Protein AF-A0A2D6KD98-F1 (afdb_monomer)

pLDDT: mean 87.4, std 8.63, range [44.97, 95.88]

Foldseek 3Di:
DPVVVVVLVVDPDDPVSVVVVVVVVVQQPDDPVLLVQLLVQLVPPPDPQDDPQLSVVCNRVVDQAPVSSCVSNVPDDDDPVRRVSSNCSSVVD

Solvent-accessible surface area (backbone atoms only — not comparable to full-atom values): 5663 Å² total; per-residue (Å²): 89,60,65,63,65,58,55,57,69,74,49,73,93,46,74,68,48,54,54,51,51,59,54,51,57,76,59,57,79,61,53,47,67,60,40,36,52,39,52,55,55,57,68,65,50,92,45,97,81,70,47,73,71,49,54,52,51,43,56,56,66,58,53,90,50,68,70,50,44,49,72,67,42,75,92,52,88,74,54,73,69,60,45,49,53,53,48,32,45,74,73,70,101

Structure (mmCIF, N/CA/C/O backbone):
data_AF-A0A2D6KD98-F1
#
_entry.id   AF-A0A2D6KD98-F1
#
loop_
_atom_site.group_PDB
_atom_site.id
_atom_site.type_symbol
_atom_site.label_atom_id
_atom_site.label_alt_id
_atom_site.label_comp_id
_atom_site.label_asym_id
_atom_site.label_entity_id
_atom_site.label_seq_id
_atom_site.pdbx_PDB_ins_code
_atom_site.Cartn_x
_atom_site.Cartn_y
_atom_site.Cartn_z
_atom_site.occupancy
_atom_site.B_iso_or_equiv
_atom_site.auth_seq_id
_atom_site.auth_comp_id
_atom_site.auth_asym_id
_atom_site.auth_atom_id
_atom_site.pdbx_PDB_model_num
ATOM 1 N N . MET A 1 1 ? 5.428 -7.775 -2.948 1.00 44.97 1 MET A N 1
ATOM 2 C CA . MET A 1 1 ? 6.554 -7.917 -3.912 1.00 44.97 1 MET A CA 1
ATOM 3 C C . MET A 1 1 ? 6.081 -7.176 -5.145 1.00 44.97 1 MET A C 1
ATOM 5 O O . MET A 1 1 ? 5.054 -7.579 -5.677 1.00 44.97 1 MET A O 1
ATOM 9 N N . ASN A 1 2 ? 6.683 -6.051 -5.531 1.00 58.34 2 ASN A N 1
ATOM 10 C CA . ASN A 1 2 ? 6.179 -5.338 -6.706 1.00 58.34 2 ASN A CA 1
ATOM 11 C C . ASN A 1 2 ? 6.481 -6.196 -7.934 1.00 58.34 2 ASN A C 1
ATOM 13 O O . ASN A 1 2 ? 7.638 -6.384 -8.287 1.00 58.34 2 ASN A O 1
ATOM 17 N N . LYS A 1 3 ? 5.432 -6.761 -8.547 1.00 65.31 3 LYS A N 1
ATOM 18 C CA . LYS A 1 3 ? 5.511 -7.643 -9.729 1.00 65.31 3 LYS A CA 1
ATOM 19 C C . LYS A 1 3 ? 6.351 -7.041 -10.859 1.00 65.31 3 LYS A C 1
ATOM 21 O O . LYS A 1 3 ? 6.930 -7.770 -11.651 1.00 65.31 3 LYS A O 1
ATOM 26 N N . VAL A 1 4 ? 6.438 -5.713 -10.884 1.00 73.19 4 VAL A N 1
ATOM 27 C CA . VAL A 1 4 ? 7.302 -4.922 -11.759 1.00 73.19 4 VAL A CA 1
ATOM 28 C C . VAL A 1 4 ? 8.752 -5.409 -11.753 1.00 73.19 4 VAL A C 1
ATOM 30 O O . VAL A 1 4 ? 9.284 -5.656 -12.827 1.00 73.19 4 VAL A O 1
ATOM 33 N N . ASP A 1 5 ? 9.374 -5.613 -10.588 1.00 73.19 5 ASP A N 1
ATOM 34 C CA . ASP A 1 5 ? 10.794 -5.996 -10.524 1.00 73.19 5 ASP A CA 1
ATOM 35 C C . ASP A 1 5 ? 11.032 -7.393 -11.117 1.00 73.19 5 ASP A C 1
ATOM 37 O O . ASP A 1 5 ? 12.052 -7.635 -11.755 1.00 73.19 5 ASP A O 1
ATOM 41 N N . GLN A 1 6 ? 10.068 -8.305 -10.954 1.00 72.38 6 GLN A N 1
ATOM 42 C CA . GLN A 1 6 ? 10.128 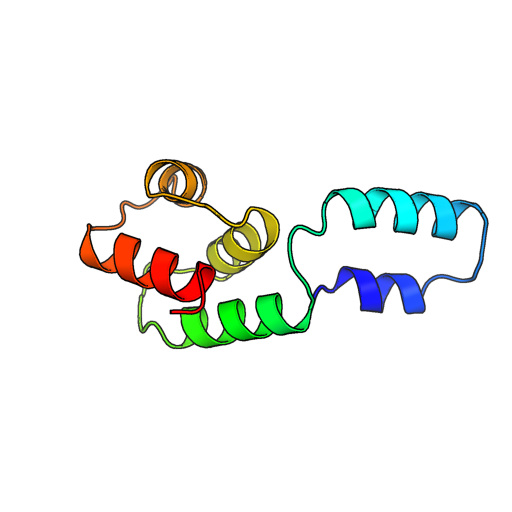-9.653 -11.528 1.00 72.38 6 GLN A CA 1
ATOM 43 C C . GLN A 1 6 ? 9.953 -9.619 -13.050 1.00 72.38 6 GLN A C 1
ATOM 45 O O . GLN A 1 6 ? 10.736 -10.227 -13.771 1.00 72.38 6 GLN A O 1
ATOM 50 N N . ILE A 1 7 ? 8.984 -8.843 -13.546 1.00 78.94 7 ILE A N 1
ATOM 51 C CA . ILE A 1 7 ? 8.749 -8.673 -14.987 1.00 78.94 7 ILE A CA 1
ATOM 52 C C . ILE A 1 7 ? 9.965 -8.019 -15.657 1.00 78.94 7 ILE A C 1
ATOM 54 O O . ILE A 1 7 ? 10.366 -8.432 -16.740 1.00 78.94 7 ILE A O 1
ATOM 58 N N . LEU A 1 8 ? 10.597 -7.035 -15.009 1.00 79.06 8 LEU A N 1
ATOM 59 C CA . LEU A 1 8 ? 11.811 -6.396 -15.525 1.00 79.06 8 LEU A CA 1
ATOM 60 C C . LEU A 1 8 ? 12.984 -7.380 -15.666 1.00 79.06 8 LEU A C 1
ATOM 62 O O . LEU A 1 8 ? 13.799 -7.207 -16.570 1.00 79.06 8 LEU A O 1
ATOM 66 N N . GLN A 1 9 ? 13.074 -8.415 -14.824 1.00 83.00 9 GLN A N 1
ATOM 67 C CA . GLN A 1 9 ? 14.109 -9.451 -14.945 1.00 83.00 9 GLN A CA 1
ATOM 68 C C . GLN A 1 9 ? 13.904 -10.383 -16.148 1.00 83.00 9 GLN A C 1
ATOM 70 O O . GLN A 1 9 ? 14.885 -10.900 -16.676 1.00 83.00 9 GLN A O 1
ATOM 75 N N . GLU A 1 10 ? 12.666 -10.569 -16.609 1.00 84.12 10 GLU A N 1
ATOM 76 C CA . GLU A 1 10 ? 12.343 -11.404 -17.777 1.00 84.12 10 GLU A CA 1
ATOM 77 C C . GLU A 1 10 ? 12.572 -10.678 -19.116 1.00 84.12 10 GLU A C 1
ATOM 79 O O . GLU A 1 10 ? 12.621 -11.307 -20.174 1.00 84.12 10 GLU A O 1
ATOM 84 N N . ILE A 1 11 ? 12.739 -9.352 -19.085 1.00 83.00 11 ILE A N 1
ATOM 85 C CA . ILE A 1 11 ? 12.972 -8.531 -20.276 1.00 83.00 11 ILE A CA 1
ATOM 86 C C . ILE A 1 11 ? 14.482 -8.491 -20.589 1.00 83.00 11 ILE A C 1
ATOM 88 O O . ILE A 1 11 ? 15.279 -8.099 -19.721 1.00 83.00 11 ILE A O 1
ATOM 92 N N . PRO A 1 12 ? 14.900 -8.837 -21.827 1.00 86.88 12 PRO A N 1
ATOM 93 C CA . PRO A 1 12 ? 16.289 -8.714 -22.262 1.00 86.88 12 PRO A CA 1
ATOM 94 C C . PRO A 1 12 ? 16.828 -7.295 -22.078 1.00 86.88 12 PRO A C 1
ATOM 96 O O . PRO A 1 12 ? 16.115 -6.309 -22.294 1.00 86.88 12 PRO A O 1
ATOM 99 N N . ASP A 1 13 ? 18.103 -7.193 -21.707 1.00 85.38 13 ASP A N 1
ATOM 100 C CA . ASP A 1 13 ? 18.752 -5.895 -21.547 1.00 85.38 13 ASP A CA 1
ATOM 101 C C . ASP A 1 13 ? 18.759 -5.117 -22.866 1.00 85.38 13 ASP A C 1
ATOM 103 O O . ASP A 1 13 ? 19.174 -5.615 -23.912 1.00 85.38 13 ASP A O 1
ATOM 107 N N . SER A 1 14 ? 18.219 -3.903 -22.811 1.00 90.31 14 SER A N 1
ATOM 108 C CA . SER A 1 14 ? 18.070 -2.996 -23.945 1.00 90.31 14 SER A CA 1
ATOM 109 C C . SER A 1 14 ? 17.854 -1.572 -23.441 1.00 90.31 14 SER A C 1
ATOM 111 O O . SER A 1 14 ? 17.364 -1.377 -22.325 1.00 90.31 14 SER A O 1
ATOM 113 N N . ASP A 1 15 ? 18.128 -0.577 -24.282 1.00 89.81 15 ASP A N 1
ATOM 114 C CA . ASP A 1 15 ? 17.888 0.837 -23.953 1.00 89.81 15 ASP A CA 1
ATOM 115 C C . ASP A 1 15 ? 16.423 1.077 -23.539 1.00 89.81 15 ASP A C 1
ATOM 117 O O . ASP A 1 15 ? 16.134 1.753 -22.553 1.00 89.81 15 ASP A O 1
ATOM 121 N N . LYS A 1 16 ? 15.481 0.400 -24.212 1.00 87.50 16 LYS A N 1
ATOM 122 C CA . LYS A 1 16 ? 14.050 0.442 -23.872 1.00 87.50 16 LYS A CA 1
ATOM 123 C C . LYS A 1 16 ? 13.753 -0.090 -22.471 1.00 87.50 16 LYS A C 1
ATOM 125 O O . LYS A 1 16 ? 12.910 0.468 -21.774 1.00 87.50 16 LYS A O 1
ATOM 130 N N . LYS A 1 17 ? 14.418 -1.165 -22.041 1.00 87.50 17 LYS A N 1
ATOM 131 C CA . LYS A 1 17 ? 14.253 -1.702 -20.682 1.00 87.50 17 LYS A CA 1
ATOM 132 C C . LYS A 1 17 ? 14.716 -0.686 -19.639 1.00 87.50 17 LYS A C 1
ATOM 134 O O . LYS A 1 17 ? 14.016 -0.487 -18.651 1.00 87.50 17 LYS A O 1
ATOM 139 N N . GLN A 1 18 ? 15.845 -0.018 -19.878 1.00 87.56 18 GLN A N 1
ATOM 140 C CA . GLN A 1 18 ? 16.362 1.009 -18.972 1.00 87.56 18 GLN A CA 1
ATOM 141 C C . GLN A 1 18 ? 15.398 2.197 -18.853 1.00 87.56 18 GLN A C 1
ATOM 143 O O . GLN A 1 18 ? 15.126 2.659 -17.744 1.00 87.56 18 GLN A O 1
ATOM 148 N N . GLU A 1 19 ? 14.818 2.653 -19.967 1.00 89.81 19 GLU A N 1
ATOM 149 C CA . GLU A 1 19 ? 13.793 3.704 -19.963 1.00 89.81 19 GLU A CA 1
ATOM 150 C C . GLU A 1 19 ? 12.554 3.304 -19.147 1.00 89.81 19 GLU A C 1
ATOM 152 O O . GLU A 1 19 ? 12.078 4.084 -18.314 1.00 89.81 19 GLU A O 1
ATOM 157 N N . ILE A 1 20 ? 12.059 2.076 -19.339 1.00 87.56 20 ILE A N 1
ATOM 158 C CA . ILE A 1 20 ? 10.912 1.533 -18.598 1.00 87.56 20 ILE A CA 1
ATOM 159 C C . ILE A 1 20 ? 11.232 1.436 -17.102 1.00 87.56 20 ILE A C 1
ATOM 161 O O . ILE A 1 20 ? 10.424 1.851 -16.273 1.00 87.56 20 ILE A O 1
ATOM 165 N N . GLU A 1 21 ? 12.410 0.934 -16.735 1.00 85.56 21 GLU A N 1
ATOM 166 C CA . GLU A 1 21 ? 12.829 0.814 -15.339 1.00 85.56 21 GLU A CA 1
ATOM 167 C C . GLU A 1 21 ? 12.926 2.188 -14.656 1.00 85.56 21 GLU A C 1
ATOM 169 O O . GLU A 1 21 ? 12.410 2.372 -13.551 1.00 85.56 21 GLU A O 1
ATOM 174 N N . ILE A 1 22 ? 13.529 3.179 -15.323 1.00 88.31 22 ILE A N 1
ATOM 175 C CA . ILE A 1 22 ? 13.605 4.560 -14.822 1.00 88.31 22 ILE A CA 1
ATOM 176 C C . ILE A 1 22 ? 12.205 5.147 -14.643 1.00 88.31 22 ILE A C 1
ATOM 178 O O . ILE A 1 22 ? 11.944 5.825 -13.647 1.00 88.31 22 ILE A O 1
ATOM 182 N N . PHE A 1 23 ? 11.302 4.907 -15.593 1.00 88.50 23 PHE A N 1
ATOM 183 C CA . PHE A 1 23 ? 9.925 5.375 -15.502 1.00 88.50 23 PHE A CA 1
ATOM 184 C C . PHE A 1 23 ? 9.205 4.748 -14.306 1.00 88.50 23 PHE A C 1
ATOM 186 O O . PHE A 1 23 ? 8.666 5.477 -13.476 1.00 88.50 23 PHE A O 1
ATOM 193 N N . LEU A 1 24 ? 9.248 3.422 -14.165 1.00 84.44 24 LEU A N 1
ATOM 194 C CA . LEU A 1 24 ? 8.548 2.704 -13.098 1.00 84.44 24 LEU A CA 1
ATOM 195 C C . LEU A 1 24 ? 9.083 3.065 -11.711 1.00 84.44 24 LEU A C 1
ATOM 197 O O . LEU A 1 24 ? 8.289 3.270 -10.793 1.00 84.44 24 LEU A O 1
ATOM 201 N N . LYS A 1 25 ? 10.398 3.266 -11.564 1.00 82.56 25 LYS A N 1
ATOM 202 C CA . LYS A 1 25 ? 11.004 3.734 -10.307 1.00 82.56 25 LYS A CA 1
ATOM 203 C C . LYS A 1 25 ? 10.421 5.056 -9.797 1.00 82.56 25 LYS A C 1
ATOM 205 O O . LYS A 1 25 ? 10.407 5.262 -8.589 1.00 82.56 25 LYS A O 1
ATOM 210 N N . LYS A 1 26 ? 9.888 5.924 -10.669 1.00 84.69 26 LYS A N 1
ATOM 211 C CA . LYS A 1 26 ? 9.220 7.178 -10.257 1.00 84.69 26 LYS A CA 1
ATOM 212 C C . LYS A 1 26 ? 7.879 6.945 -9.556 1.00 84.69 26 LYS A C 1
ATOM 214 O O . LYS A 1 26 ? 7.436 7.810 -8.807 1.00 84.69 26 LYS A O 1
ATOM 219 N N . PHE A 1 27 ? 7.239 5.802 -9.795 1.00 82.25 27 PHE A N 1
ATOM 220 C CA . PHE A 1 27 ? 5.938 5.446 -9.220 1.00 82.25 27 PHE A CA 1
ATOM 221 C C . PHE A 1 27 ? 6.055 4.497 -8.024 1.00 82.25 27 PHE A C 1
ATOM 223 O O . PHE A 1 27 ? 5.096 4.338 -7.273 1.00 82.25 27 PHE A O 1
ATOM 230 N N . LEU A 1 28 ? 7.230 3.902 -7.800 1.00 82.06 28 LEU A N 1
ATOM 231 C CA . LEU A 1 28 ? 7.508 3.078 -6.628 1.00 82.06 28 LEU A CA 1
ATOM 232 C C . LEU A 1 28 ? 7.573 3.947 -5.364 1.00 82.06 28 LEU A C 1
ATOM 234 O O . LEU A 1 28 ? 8.628 4.450 -4.983 1.00 82.06 28 LEU A O 1
ATOM 238 N N . LYS A 1 29 ? 6.436 4.104 -4.680 1.00 82.62 29 LYS A N 1
ATOM 239 C CA . LYS A 1 29 ? 6.354 4.880 -3.433 1.00 82.62 29 LYS A CA 1
ATOM 240 C C . LYS A 1 29 ? 6.876 4.141 -2.195 1.00 82.62 29 LYS A C 1
ATOM 242 O O . LYS A 1 29 ? 7.095 4.760 -1.156 1.00 82.62 29 LYS A O 1
ATOM 247 N N . THR A 1 30 ? 7.050 2.820 -2.265 1.00 83.81 30 THR A N 1
ATOM 248 C CA . THR A 1 30 ? 7.489 1.980 -1.138 1.00 83.81 30 THR A CA 1
ATOM 249 C C . THR A 1 30 ? 8.457 0.886 -1.584 1.00 83.81 30 THR A C 1
ATOM 251 O O . THR A 1 30 ? 8.492 0.504 -2.753 1.00 83.81 30 THR A O 1
ATOM 254 N N . LYS A 1 31 ? 9.233 0.354 -0.633 1.00 85.38 31 LYS A N 1
ATOM 255 C CA . LYS A 1 31 ? 10.143 -0.776 -0.864 1.00 85.38 31 LYS A CA 1
ATOM 256 C C . LYS A 1 31 ? 9.371 -2.105 -0.941 1.00 85.38 31 LYS A C 1
ATOM 258 O O . LYS A 1 31 ? 8.349 -2.239 -0.258 1.00 85.38 31 LYS A O 1
ATOM 263 N N . PRO A 1 32 ? 9.885 -3.120 -1.665 1.00 84.00 32 PRO A N 1
ATOM 264 C CA . PRO A 1 32 ? 9.221 -4.418 -1.812 1.00 84.00 32 PRO A CA 1
ATOM 265 C C . PRO A 1 32 ? 8.843 -5.103 -0.492 1.00 84.00 32 PRO A C 1
ATOM 267 O O . PRO A 1 32 ? 7.765 -5.694 -0.415 1.00 84.00 32 PRO A O 1
ATOM 270 N N . ASP A 1 33 ? 9.681 -5.000 0.542 1.00 86.75 33 ASP A N 1
ATOM 271 C CA . ASP A 1 33 ? 9.428 -5.631 1.846 1.00 86.75 33 ASP A CA 1
ATOM 272 C C . ASP A 1 33 ? 8.296 -4.945 2.612 1.00 86.75 33 ASP A C 1
ATOM 274 O O . ASP A 1 33 ? 7.419 -5.610 3.158 1.00 86.75 33 ASP A O 1
ATOM 278 N N . LYS A 1 34 ? 8.254 -3.606 2.587 1.00 88.69 34 LYS A N 1
ATOM 279 C CA . LYS A 1 34 ? 7.151 -2.848 3.190 1.00 88.69 34 LYS A CA 1
ATOM 280 C C . LYS A 1 34 ? 5.842 -3.108 2.439 1.00 88.69 34 LYS A C 1
ATOM 282 O O . LYS A 1 34 ? 4.814 -3.287 3.080 1.00 88.69 34 LYS A O 1
ATOM 287 N N . ALA A 1 35 ? 5.880 -3.185 1.107 1.00 89.38 35 ALA A N 1
ATOM 288 C CA . ALA A 1 35 ? 4.716 -3.568 0.306 1.00 89.38 35 ALA A CA 1
ATOM 289 C C . ALA A 1 35 ? 4.188 -4.963 0.679 1.00 89.38 35 ALA A C 1
ATOM 291 O O . ALA A 1 35 ? 2.987 -5.115 0.869 1.00 89.38 35 ALA A O 1
ATOM 292 N N . LYS A 1 36 ? 5.073 -5.964 0.829 1.00 90.31 36 LYS A N 1
ATOM 293 C CA . LYS A 1 36 ? 4.682 -7.312 1.286 1.00 90.31 36 LYS A CA 1
ATOM 294 C C . LYS A 1 36 ? 4.040 -7.280 2.668 1.00 90.31 36 LYS A C 1
ATOM 296 O O . LYS A 1 36 ? 2.994 -7.882 2.856 1.00 90.31 36 LYS A O 1
ATOM 301 N N . LYS A 1 37 ? 4.634 -6.547 3.612 1.00 92.62 37 LYS A N 1
ATOM 302 C CA . LYS A 1 37 ? 4.095 -6.438 4.970 1.00 92.62 37 LYS A CA 1
ATOM 303 C C . LYS A 1 37 ? 2.684 -5.836 4.976 1.00 92.62 37 LYS A C 1
ATOM 305 O O . LYS A 1 37 ? 1.800 -6.386 5.619 1.00 92.62 37 LYS A O 1
ATOM 310 N N . ILE A 1 38 ? 2.464 -4.761 4.213 1.00 93.31 38 ILE A N 1
ATOM 311 C CA . ILE A 1 38 ? 1.134 -4.150 4.052 1.00 93.31 38 ILE A CA 1
ATOM 312 C C . ILE A 1 38 ? 0.150 -5.155 3.434 1.00 93.31 38 ILE A C 1
ATOM 314 O O . ILE A 1 38 ? -0.964 -5.291 3.926 1.00 93.31 38 ILE A O 1
ATOM 318 N N . GLU A 1 39 ? 0.553 -5.878 2.385 1.00 91.75 39 GLU A N 1
ATOM 319 C CA . GLU A 1 39 ? -0.278 -6.905 1.737 1.00 91.75 39 GLU A CA 1
ATOM 320 C C . GLU A 1 39 ? -0.704 -8.005 2.723 1.00 91.75 39 GLU A C 1
ATOM 322 O O . GLU A 1 39 ? -1.882 -8.351 2.798 1.00 91.75 39 GLU A O 1
ATOM 327 N N . GLU A 1 40 ? 0.238 -8.516 3.516 1.00 92.25 40 GLU A N 1
ATOM 328 C CA . GLU A 1 40 ? -0.008 -9.556 4.517 1.00 92.25 40 GLU A CA 1
ATOM 329 C C . GLU A 1 40 ? -0.897 -9.071 5.667 1.00 92.25 40 GLU A C 1
ATOM 331 O O . GLU A 1 40 ? -1.798 -9.793 6.089 1.00 92.25 40 GLU A O 1
ATOM 336 N N . GLU A 1 41 ? -0.662 -7.869 6.194 1.00 93.19 41 GLU A N 1
ATOM 337 C CA . GLU A 1 41 ? -1.454 -7.315 7.299 1.00 93.19 41 GLU A CA 1
ATOM 338 C C . GLU A 1 41 ? -2.872 -6.947 6.861 1.00 93.19 41 GLU A C 1
ATOM 340 O O . GLU A 1 41 ? -3.827 -7.268 7.569 1.00 93.19 41 GLU A O 1
ATOM 345 N N . LEU A 1 42 ? -3.040 -6.374 5.665 1.00 92.19 42 LEU A N 1
ATOM 346 C CA . LEU A 1 42 ? -4.368 -6.131 5.097 1.00 92.19 42 LEU A CA 1
ATOM 347 C C . LEU A 1 42 ? -5.103 -7.438 4.788 1.00 92.19 42 LEU A C 1
ATOM 349 O O . LEU A 1 42 ? -6.312 -7.501 4.970 1.00 92.19 42 LEU A O 1
ATOM 353 N N . GLY A 1 43 ? -4.394 -8.489 4.366 1.00 86.94 43 GLY A N 1
ATOM 354 C CA . GLY A 1 43 ? -4.979 -9.816 4.155 1.00 86.94 43 GLY A CA 1
ATOM 355 C C . GLY A 1 43 ? -5.430 -10.514 5.444 1.00 86.94 43 GLY A C 1
ATOM 356 O O . GLY A 1 43 ? -6.285 -11.393 5.388 1.00 86.94 43 GLY A O 1
ATOM 357 N N . LYS A 1 44 ? -4.878 -10.126 6.602 1.00 89.44 44 LYS A N 1
ATOM 358 C CA . LYS A 1 44 ? -5.296 -10.614 7.930 1.00 89.44 44 LYS A CA 1
ATOM 359 C C . LYS A 1 44 ? -6.495 -9.858 8.494 1.00 89.44 44 LYS A C 1
ATOM 361 O O . LYS A 1 44 ? -7.102 -10.339 9.450 1.00 89.44 44 LYS A O 1
ATOM 366 N N . LEU A 1 45 ? -6.826 -8.685 7.949 1.00 85.25 45 LEU A N 1
ATOM 367 C CA . LEU A 1 45 ? -8.090 -8.039 8.271 1.00 85.25 45 LEU A CA 1
ATOM 368 C C . LEU A 1 45 ? -9.191 -8.934 7.708 1.00 85.25 45 LEU A C 1
ATOM 370 O O . LEU A 1 45 ? -9.370 -9.00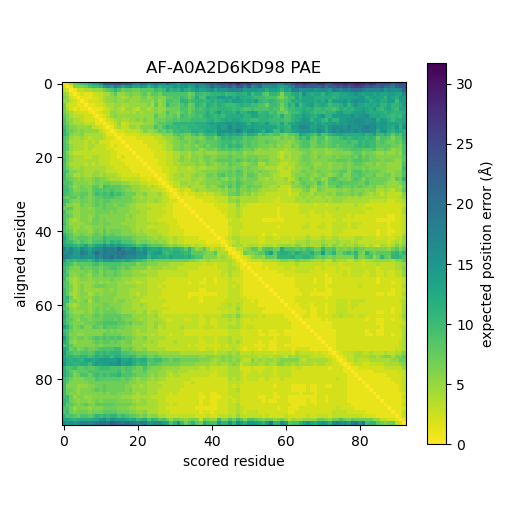5 6.495 1.00 85.25 45 LEU A O 1
ATOM 374 N N . ASP A 1 46 ? -9.918 -9.616 8.588 1.00 73.75 46 ASP A N 1
ATOM 375 C CA . ASP A 1 46 ? -11.117 -10.377 8.235 1.00 73.75 46 ASP A CA 1
ATOM 376 C C . ASP A 1 46 ? -12.245 -9.405 7.839 1.00 73.75 46 ASP A C 1
ATOM 378 O O . ASP A 1 46 ? -13.190 -9.139 8.579 1.00 73.75 46 ASP A O 1
ATOM 382 N N . SER A 1 47 ? -12.063 -8.748 6.692 1.00 76.56 47 SER A N 1
ATOM 383 C CA . SER A 1 47 ? -12.928 -7.703 6.167 1.00 76.56 47 SER A CA 1
ATOM 384 C C . SER A 1 47 ? -13.457 -8.120 4.806 1.00 76.56 47 SER A C 1
ATOM 386 O O . SER A 1 47 ? -12.754 -8.075 3.796 1.00 76.56 47 SER A O 1
ATOM 388 N N . LEU A 1 48 ? -14.753 -8.427 4.758 1.00 73.88 48 LEU A N 1
ATOM 389 C CA . LEU A 1 48 ? -15.482 -8.738 3.522 1.00 73.88 48 LEU A CA 1
ATOM 390 C C . LEU A 1 48 ? -15.486 -7.573 2.509 1.00 73.88 48 LEU A C 1
ATOM 392 O O . LEU A 1 48 ? -15.823 -7.764 1.341 1.00 73.88 48 LEU A O 1
ATOM 396 N N . LYS A 1 49 ? -15.121 -6.362 2.949 1.00 84.19 49 LYS A N 1
ATOM 397 C CA . LYS A 1 49 ? -15.066 -5.142 2.135 1.00 84.19 49 LYS A CA 1
ATOM 398 C C . LYS A 1 49 ? -13.754 -4.995 1.355 1.00 84.19 49 LYS A C 1
ATOM 400 O O . LYS A 1 49 ? -13.732 -4.392 0.277 1.00 84.19 49 LYS A O 1
ATOM 405 N N . ILE A 1 50 ? -12.643 -5.514 1.880 1.00 89.50 50 ILE A N 1
ATOM 406 C CA . ILE A 1 50 ? -11.318 -5.313 1.286 1.00 89.50 50 ILE A CA 1
ATOM 407 C C . ILE A 1 50 ? -11.075 -6.377 0.217 1.00 89.50 50 ILE A C 1
ATOM 409 O O . ILE A 1 50 ? -10.717 -7.518 0.488 1.00 89.50 50 ILE A O 1
ATOM 413 N N . LYS A 1 51 ? -11.251 -5.980 -1.041 1.00 90.50 51 LYS A N 1
ATOM 414 C CA . LYS A 1 51 ? -10.899 -6.791 -2.204 1.00 90.50 51 LYS A CA 1
ATOM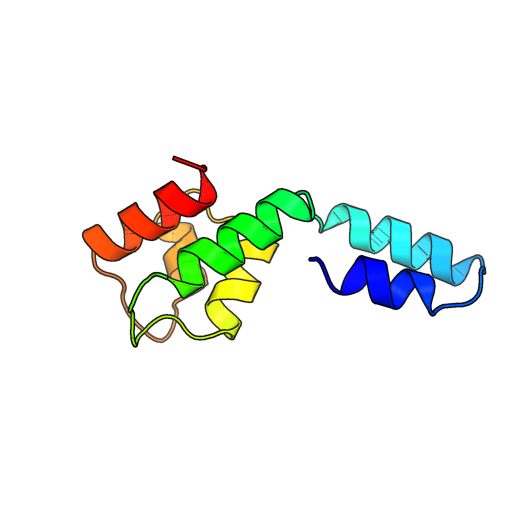 415 C C . LYS A 1 51 ? -9.426 -6.619 -2.559 1.00 90.50 51 LYS A C 1
ATOM 417 O O . LYS A 1 51 ? -8.801 -5.603 -2.254 1.00 90.50 51 LYS A O 1
ATOM 422 N N . ARG A 1 52 ? -8.894 -7.581 -3.315 1.00 89.81 52 ARG A N 1
ATOM 423 C CA . ARG A 1 52 ? -7.515 -7.562 -3.824 1.00 89.81 52 ARG A CA 1
ATOM 424 C C . ARG A 1 52 ? -7.156 -6.262 -4.556 1.00 89.81 52 ARG A C 1
ATOM 426 O O . ARG A 1 52 ? -6.051 -5.760 -4.396 1.00 89.81 52 ARG A O 1
ATOM 433 N N . GLU A 1 53 ? -8.079 -5.712 -5.340 1.00 90.44 53 GLU A N 1
ATOM 434 C CA . GLU A 1 53 ? -7.883 -4.444 -6.055 1.00 90.44 53 GLU A CA 1
ATOM 435 C C . GLU A 1 53 ? -7.646 -3.251 -5.115 1.00 90.44 53 GLU A C 1
ATOM 437 O O . GLU A 1 53 ? -6.828 -2.388 -5.426 1.00 90.44 53 GLU A O 1
ATOM 442 N N . HIS A 1 54 ? -8.296 -3.222 -3.945 1.00 94.00 54 HIS A N 1
ATOM 443 C CA . HIS A 1 54 ? -8.083 -2.182 -2.939 1.00 94.00 54 HIS A CA 1
ATOM 444 C C . HIS A 1 54 ? -6.688 -2.306 -2.328 1.00 94.00 54 HIS A C 1
ATOM 446 O O . HIS A 1 54 ? -5.986 -1.307 -2.211 1.00 94.00 54 HIS A O 1
ATOM 452 N N . VAL A 1 55 ? -6.257 -3.530 -2.008 1.00 93.12 55 VAL A N 1
ATOM 453 C CA . VAL A 1 55 ? -4.916 -3.798 -1.460 1.00 93.12 55 VAL A CA 1
ATOM 454 C C . VAL A 1 55 ? -3.829 -3.308 -2.416 1.00 93.12 55 VAL A C 1
ATOM 456 O O . VAL A 1 55 ? -2.921 -2.594 -1.996 1.00 93.12 55 VAL A O 1
ATOM 459 N N . VAL A 1 56 ? -3.953 -3.620 -3.710 1.00 91.44 56 VAL A N 1
ATOM 460 C CA . VAL A 1 56 ? -3.010 -3.147 -4.738 1.00 91.44 56 VAL A CA 1
ATOM 461 C C . VAL A 1 56 ? -2.983 -1.616 -4.787 1.00 91.44 56 VAL A C 1
ATOM 463 O O . VAL A 1 56 ? -1.915 -1.023 -4.666 1.00 91.44 56 VAL A O 1
ATOM 466 N N . LYS A 1 57 ? -4.152 -0.963 -4.855 1.00 92.62 57 LYS A N 1
ATOM 467 C CA . LYS A 1 57 ? -4.247 0.507 -4.858 1.00 92.62 57 LYS A CA 1
ATOM 468 C C . LYS A 1 57 ? -3.639 1.140 -3.600 1.00 92.62 57 LYS A C 1
ATOM 470 O O . LYS A 1 57 ? -2.986 2.174 -3.703 1.00 92.62 57 LYS A O 1
ATOM 475 N N . ILE A 1 58 ? -3.828 0.539 -2.424 1.00 93.94 58 ILE A N 1
ATOM 476 C CA . ILE A 1 58 ? -3.244 1.022 -1.164 1.00 93.94 58 ILE A CA 1
ATOM 477 C C . ILE A 1 58 ? -1.714 0.972 -1.222 1.00 93.94 58 ILE A C 1
ATOM 479 O O . ILE A 1 58 ? -1.060 1.936 -0.827 1.00 93.94 58 ILE A O 1
ATOM 483 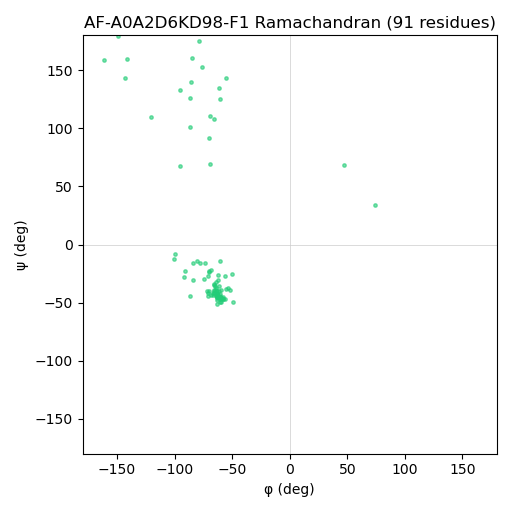N N . ILE A 1 59 ? -1.141 -0.121 -1.730 1.00 92.19 59 ILE A N 1
ATOM 484 C CA . ILE A 1 59 ? 0.314 -0.288 -1.849 1.00 92.19 59 ILE A CA 1
ATOM 485 C C . ILE A 1 59 ? 0.904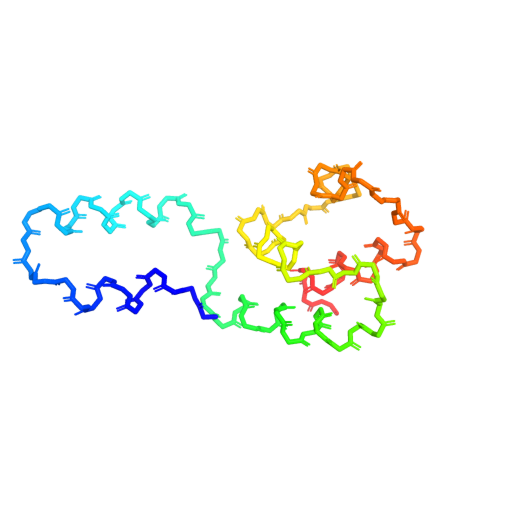 0.713 -2.851 1.00 92.19 59 ILE A C 1
ATOM 487 O O . ILE A 1 59 ? 1.942 1.314 -2.565 1.00 92.19 59 ILE A O 1
ATOM 491 N N . ASP A 1 60 ? 0.235 0.924 -3.987 1.00 89.25 60 ASP A N 1
ATOM 492 C CA . ASP A 1 60 ? 0.705 1.820 -5.049 1.00 89.25 60 ASP A CA 1
ATOM 493 C C . ASP A 1 60 ? 0.593 3.301 -4.653 1.00 89.25 60 ASP A C 1
ATOM 495 O O . ASP A 1 60 ? 1.479 4.112 -4.942 1.00 89.25 60 ASP A O 1
ATOM 499 N N . LEU A 1 61 ? -0.498 3.680 -3.979 1.00 91.94 61 LEU A N 1
ATOM 500 C CA . LEU A 1 61 ? -0.788 5.078 -3.662 1.00 91.94 61 LEU A CA 1
ATOM 501 C C . LEU A 1 61 ? -0.251 5.522 -2.301 1.00 91.94 61 LEU A C 1
ATOM 503 O O . LEU A 1 61 ? 0.068 6.709 -2.179 1.00 91.94 61 LEU A O 1
ATOM 507 N N . LEU A 1 62 ? -0.112 4.600 -1.339 1.00 93.38 62 LEU A N 1
ATOM 508 C CA . LEU A 1 62 ? 0.236 4.849 0.068 1.00 93.38 62 LEU A CA 1
ATOM 509 C C . LEU A 1 62 ? -0.584 5.996 0.679 1.00 93.38 62 LEU A C 1
ATOM 511 O O . LEU A 1 62 ? -0.028 7.063 0.951 1.00 93.38 62 LEU A O 1
ATOM 515 N N . PRO A 1 63 ? -1.900 5.805 0.869 1.00 94.62 63 PRO A N 1
ATOM 516 C CA . PRO A 1 63 ? -2.775 6.858 1.369 1.00 94.62 63 PRO A CA 1
ATOM 517 C C . PRO A 1 63 ? -2.336 7.313 2.770 1.00 94.62 63 PRO A C 1
ATOM 519 O O . PRO A 1 63 ? -2.002 6.490 3.627 1.00 94.62 63 PRO A O 1
ATOM 522 N N . GLY A 1 64 ? -2.296 8.631 2.989 1.00 94.69 64 GLY A N 1
ATOM 523 C CA . GLY A 1 64 ? -1.817 9.221 4.247 1.00 94.69 64 GLY A CA 1
ATOM 524 C C . GLY A 1 64 ? -2.918 9.452 5.283 1.00 94.69 64 GLY A C 1
ATOM 525 O O . GLY A 1 64 ? -2.639 9.522 6.488 1.00 94.69 64 GLY A O 1
ATOM 526 N N . ASP A 1 65 ? -4.160 9.548 4.809 1.00 95.81 65 ASP A N 1
ATOM 527 C CA . ASP A 1 65 ? -5.338 9.908 5.586 1.00 95.81 65 ASP A CA 1
ATOM 528 C C . ASP A 1 65 ? -6.627 9.24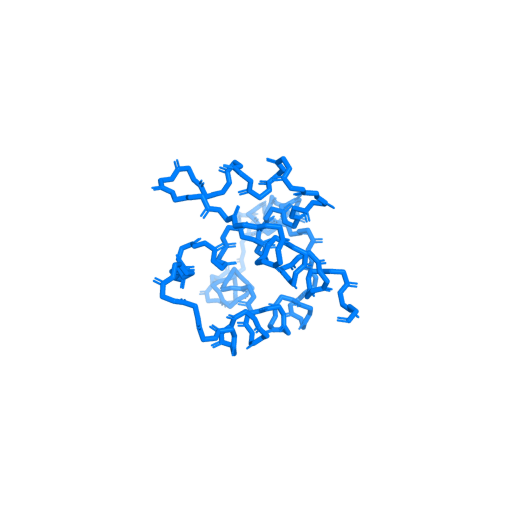8 5.051 1.00 95.81 65 ASP A C 1
ATOM 530 O O . ASP A 1 65 ? -6.631 8.499 4.068 1.00 95.81 65 ASP A O 1
ATOM 534 N N . ALA A 1 66 ? -7.742 9.522 5.732 1.00 94.81 66 ALA A N 1
ATOM 535 C CA . ALA A 1 66 ? -9.060 9.004 5.377 1.00 94.81 66 ALA A CA 1
ATOM 536 C C . ALA A 1 66 ? -9.553 9.501 4.005 1.00 94.81 66 ALA A C 1
ATOM 538 O O . ALA A 1 66 ? -10.249 8.776 3.297 1.00 94.81 66 ALA A O 1
ATOM 539 N N . SER A 1 67 ? -9.185 10.724 3.610 1.00 94.62 67 SER A N 1
ATOM 540 C CA . SER A 1 67 ? -9.573 11.300 2.319 1.00 94.62 67 SER A CA 1
ATOM 541 C C . SER A 1 67 ? -8.923 10.533 1.170 1.00 94.62 67 SER A C 1
ATOM 543 O O . SER A 1 67 ? -9.583 10.205 0.185 1.00 94.62 67 SER A O 1
ATOM 545 N N . ASP A 1 68 ? -7.649 10.172 1.313 1.00 95.44 68 ASP A N 1
ATOM 546 C CA . ASP A 1 68 ? -6.948 9.342 0.341 1.00 95.44 68 ASP A CA 1
ATOM 547 C C . ASP A 1 68 ? -7.522 7.924 0.261 1.00 95.44 68 ASP A C 1
ATOM 549 O O . ASP A 1 68 ? -7.671 7.389 -0.839 1.00 95.44 68 ASP A O 1
ATOM 553 N N . LEU A 1 69 ? -7.901 7.326 1.397 1.00 94.94 69 LEU A N 1
ATOM 554 C CA . LEU A 1 69 ? -8.585 6.030 1.404 1.00 94.94 69 LEU A CA 1
ATOM 555 C C . LEU A 1 69 ? -9.942 6.097 0.694 1.00 94.94 69 LEU A C 1
ATOM 557 O O . LEU A 1 69 ? -10.242 5.228 -0.120 1.00 94.94 69 LEU A O 1
ATOM 561 N N . ASN A 1 70 ? -10.727 7.151 0.899 1.00 93.00 70 ASN A N 1
ATOM 562 C CA . ASN A 1 70 ? -12.018 7.313 0.224 1.00 93.00 70 ASN A CA 1
ATOM 563 C C . ASN A 1 70 ? -11.893 7.417 -1.308 1.00 93.00 70 ASN A C 1
ATOM 565 O O . ASN A 1 70 ? -12.802 7.015 -2.027 1.00 93.00 70 ASN A O 1
ATOM 569 N N . LYS A 1 71 ? -10.753 7.887 -1.834 1.00 93.50 71 LYS A N 1
ATOM 570 C CA . LYS A 1 71 ? -10.473 7.860 -3.286 1.00 93.50 71 LYS A CA 1
ATOM 571 C C . LYS A 1 71 ? -10.225 6.442 -3.815 1.00 93.50 71 LYS A C 1
ATOM 573 O O . LYS A 1 71 ? -10.357 6.205 -5.013 1.00 93.50 71 LYS A O 1
ATOM 578 N N . ILE A 1 72 ? -9.829 5.510 -2.947 1.00 94.69 72 ILE A N 1
ATOM 579 C CA . ILE A 1 72 ? -9.604 4.096 -3.281 1.00 94.69 72 ILE A CA 1
ATOM 580 C C . ILE A 1 72 ? -10.907 3.304 -3.161 1.00 94.69 72 ILE A C 1
ATOM 582 O O . ILE A 1 72 ? -11.210 2.494 -4.038 1.00 94.69 72 ILE A O 1
ATOM 586 N N . PHE A 1 73 ? -11.658 3.549 -2.088 1.00 93.44 73 PHE A N 1
ATOM 587 C CA . PHE A 1 73 ? -12.908 2.881 -1.743 1.00 93.44 73 PHE A CA 1
ATOM 588 C C . PHE A 1 73 ? -14.111 3.696 -2.241 1.00 93.44 73 PHE A C 1
ATOM 590 O O . PHE A 1 73 ? -14.873 4.253 -1.460 1.00 93.44 73 PHE A O 1
ATOM 597 N N . THR A 1 74 ? -14.276 3.796 -3.562 1.00 90.50 74 THR A N 1
ATOM 598 C CA . THR A 1 74 ? -15.348 4.611 -4.166 1.00 90.50 74 THR A CA 1
ATOM 599 C C . THR A 1 74 ? -16.731 3.978 -4.041 1.00 90.50 74 THR A C 1
ATOM 601 O O . THR A 1 74 ? -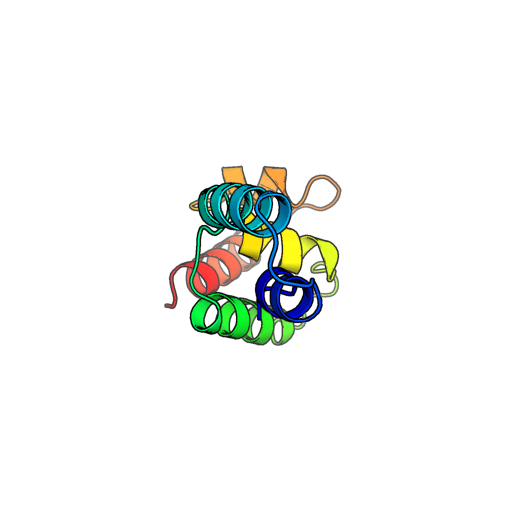17.729 4.689 -3.965 1.00 90.50 74 THR A O 1
ATOM 604 N N . ASP A 1 75 ? -16.787 2.646 -4.004 1.00 88.38 75 ASP A N 1
ATOM 605 C CA . ASP A 1 75 ? -18.042 1.888 -4.082 1.00 88.38 75 ASP A CA 1
ATOM 606 C C . ASP A 1 75 ? -18.536 1.417 -2.708 1.00 88.38 75 ASP A C 1
ATOM 608 O O . ASP A 1 75 ? -19.633 0.874 -2.579 1.00 88.38 75 ASP A O 1
ATOM 612 N N . ILE A 1 76 ? -17.714 1.589 -1.671 1.00 88.00 76 ILE A N 1
ATOM 613 C CA . ILE A 1 76 ? -17.999 1.163 -0.303 1.00 88.00 76 ILE A CA 1
ATOM 614 C C . ILE A 1 76 ? -17.447 2.177 0.691 1.00 88.00 76 ILE A C 1
ATOM 616 O O . ILE A 1 76 ? -16.365 2.715 0.506 1.00 88.00 76 ILE A O 1
ATOM 620 N N . SER A 1 77 ? -18.168 2.401 1.785 1.00 87.69 77 SER A N 1
ATOM 621 C CA . SER A 1 77 ? -17.699 3.282 2.853 1.00 87.69 77 SER A CA 1
ATOM 622 C C . SER A 1 77 ? -17.003 2.479 3.953 1.00 87.69 77 SER A C 1
ATOM 624 O O . SER A 1 77 ? -17.509 1.442 4.414 1.00 87.69 77 SER A O 1
ATOM 626 N N . LEU A 1 78 ? -15.832 2.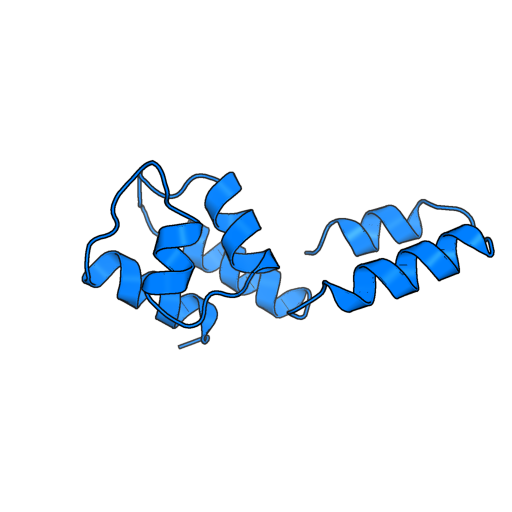963 4.362 1.00 91.50 78 LEU A N 1
ATOM 627 C CA . LEU A 1 78 ? -15.136 2.509 5.558 1.00 91.50 78 LEU A CA 1
ATOM 628 C C . LEU A 1 78 ? -15.658 3.290 6.762 1.00 91.50 78 LEU A C 1
ATOM 630 O O . LEU A 1 78 ? -15.871 4.499 6.682 1.00 91.50 78 LEU A O 1
ATOM 634 N N . ASN A 1 79 ? -15.846 2.608 7.886 1.00 92.44 79 ASN A N 1
ATOM 635 C CA . ASN A 1 79 ? -16.067 3.296 9.153 1.00 92.44 79 ASN A CA 1
ATOM 636 C C . ASN A 1 79 ? -14.734 3.802 9.742 1.00 92.44 79 ASN A C 1
ATOM 638 O O . ASN A 1 79 ? -13.652 3.555 9.199 1.00 92.44 79 ASN A O 1
ATOM 642 N N . GLU A 1 80 ? -14.811 4.540 10.848 1.00 93.25 80 GLU A N 1
ATOM 643 C CA . GLU A 1 80 ? -13.643 5.133 11.505 1.00 93.25 80 GLU A CA 1
ATOM 644 C C . GLU A 1 80 ? -12.626 4.074 11.965 1.00 93.25 80 GLU A C 1
ATOM 646 O O . GLU A 1 80 ? -11.435 4.208 11.685 1.00 93.25 80 GLU A O 1
ATOM 651 N N . ASP A 1 81 ? -13.090 2.979 12.571 1.00 93.00 81 ASP A N 1
ATOM 652 C CA . ASP A 1 81 ? -12.228 1.888 13.041 1.00 93.00 81 ASP A CA 1
ATOM 653 C C . ASP A 1 81 ? -11.502 1.177 11.888 1.00 93.00 81 ASP A C 1
ATOM 655 O O . ASP A 1 81 ? -10.304 0.906 11.970 1.00 93.00 81 ASP A O 1
ATOM 659 N N . GLU A 1 82 ? -12.215 0.877 10.799 1.00 92.50 82 GLU A N 1
ATOM 660 C CA . GLU A 1 82 ? -11.663 0.282 9.577 1.00 92.50 82 GLU A CA 1
ATOM 661 C C . GLU A 1 82 ? -10.607 1.207 8.961 1.00 92.50 82 GLU A C 1
ATOM 663 O O . GLU A 1 82 ? -9.506 0.767 8.627 1.00 92.50 82 GLU A O 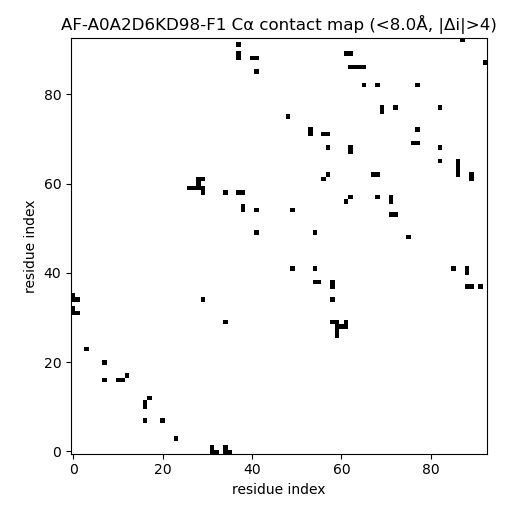1
ATOM 668 N N . THR A 1 83 ? -10.928 2.498 8.857 1.00 94.94 83 THR A N 1
ATOM 669 C CA . THR A 1 83 ? -10.034 3.527 8.314 1.00 94.94 83 THR A CA 1
ATOM 670 C C . THR A 1 83 ? -8.751 3.625 9.136 1.00 94.94 83 THR A C 1
ATOM 672 O O . THR A 1 83 ? -7.653 3.571 8.579 1.00 94.94 83 THR A O 1
ATOM 675 N N . ASN A 1 84 ? -8.874 3.716 10.461 1.00 95.12 84 ASN A N 1
ATOM 676 C CA . ASN A 1 84 ? -7.735 3.846 11.363 1.00 95.12 84 ASN A CA 1
ATOM 677 C C . ASN A 1 84 ? -6.826 2.615 11.307 1.00 95.12 84 ASN A C 1
ATOM 679 O O . ASN A 1 84 ? -5.620 2.774 11.127 1.00 95.12 84 ASN A O 1
ATOM 683 N N . LYS A 1 85 ? -7.393 1.401 11.340 1.00 94.38 85 LYS A N 1
ATOM 684 C CA . LYS A 1 85 ? -6.620 0.152 11.223 1.00 94.38 85 LYS A CA 1
ATOM 685 C C . LYS A 1 85 ? -5.817 0.086 9.925 1.00 94.38 85 LYS A C 1
ATOM 687 O O . LYS A 1 85 ? -4.640 -0.265 9.941 1.00 94.38 85 LYS A O 1
ATOM 692 N N . ILE A 1 86 ? -6.427 0.448 8.794 1.00 95.00 86 ILE A N 1
ATOM 693 C CA . ILE A 1 86 ? -5.730 0.465 7.501 1.00 95.00 86 ILE A CA 1
ATOM 694 C C . ILE A 1 86 ? -4.586 1.492 7.518 1.00 95.00 86 ILE A C 1
ATOM 696 O O . ILE A 1 86 ? -3.477 1.189 7.075 1.00 95.00 86 ILE A O 1
ATOM 700 N N . LEU A 1 87 ? -4.821 2.696 8.050 1.00 95.88 87 LEU A N 1
ATOM 701 C CA . LEU A 1 87 ? -3.791 3.736 8.144 1.00 95.88 87 LEU A CA 1
ATOM 702 C C . LEU A 1 87 ? -2.635 3.347 9.076 1.00 95.88 87 LEU A C 1
ATOM 704 O O . LEU A 1 87 ? -1.490 3.707 8.793 1.00 95.88 87 LEU A O 1
ATOM 708 N N . GLU A 1 88 ? -2.903 2.626 10.165 1.00 95.44 88 GLU A N 1
ATOM 709 C CA . GLU A 1 88 ? -1.873 2.097 11.067 1.00 95.44 88 GLU A CA 1
ATOM 710 C C . GLU A 1 88 ? -0.969 1.087 10.356 1.00 95.44 88 GLU A C 1
ATOM 712 O O . GLU A 1 88 ? 0.251 1.275 10.351 1.00 95.44 88 GLU A O 1
ATOM 717 N N . ILE A 1 89 ? -1.557 0.131 9.627 1.00 94.88 89 ILE A N 1
ATOM 718 C CA . ILE A 1 89 ? -0.827 -0.847 8.801 1.00 94.88 89 ILE A CA 1
ATOM 719 C C . ILE A 1 89 ? 0.088 -0.141 7.786 1.00 94.88 89 ILE A C 1
ATOM 721 O O . ILE A 1 89 ? 1.275 -0.452 7.663 1.00 94.88 89 ILE A O 1
ATOM 725 N N . ILE A 1 90 ? -0.418 0.878 7.079 1.00 93.50 90 ILE A N 1
ATOM 726 C CA . ILE A 1 90 ? 0.371 1.636 6.086 1.00 93.50 90 ILE A CA 1
ATOM 727 C C . ILE A 1 90 ? 1.540 2.387 6.747 1.00 93.50 90 ILE A C 1
ATOM 729 O O . ILE A 1 90 ? 2.652 2.471 6.194 1.00 93.50 90 ILE A O 1
ATOM 733 N N . LYS A 1 91 ? 1.303 2.945 7.939 1.00 91.31 91 LYS A N 1
ATOM 734 C CA . LYS A 1 91 ? 2.317 3.639 8.748 1.00 91.31 91 LYS A CA 1
ATOM 735 C C . LYS A 1 91 ? 3.300 2.663 9.402 1.00 91.31 91 LYS A C 1
ATOM 737 O O . LYS A 1 91 ? 4.396 3.090 9.760 1.00 91.31 91 LYS A O 1
ATOM 742 N N . GLY A 1 92 ? 2.964 1.375 9.462 1.00 84.25 92 GLY A N 1
ATOM 743 C CA . GLY A 1 92 ? 3.759 0.324 10.090 1.00 84.25 92 GLY A CA 1
ATOM 744 C C . GLY A 1 92 ? 3.709 0.382 11.616 1.00 84.25 92 GLY A C 1
ATOM 745 O O . GLY A 1 92 ? 4.737 0.126 12.246 1.00 84.25 92 GLY A O 1
ATOM 746 N N . LYS A 1 93 ? 2.561 0.787 12.168 1.00 61.78 93 LYS A N 1
ATOM 747 C CA . LYS A 1 93 ? 2.278 0.815 13.606 1.00 61.78 93 LYS A CA 1
ATOM 748 C C . LYS A 1 93 ? 1.539 -0.437 14.046 1.00 61.78 93 LYS A C 1
ATOM 750 O O . LYS A 1 93 ? 0.756 -0.955 13.224 1.00 61.78 93 LYS A O 1
#

Sequence (93 aa):
MNKVDQILQEIPDSDKKQEIEIFLKKFLKTKPDKAKKIEEELGKLDSLKIKREHVVKIIDLLPGDASDLNKIFTDISLNEDETNKILEIIKGK

Secondary structure (DSSP, 8-state):
--HHHHHHHHSPS-HHHHHHHHHHHTT--S-HHHHHHHHHHHHHS--TT--HHHHHHHHHH---SHHHHHHH-SSS---HHHHHHHHHHHHT-

Mean predicted aligned error: 5.48 Å

Radius of gyration: 15.19 Å; Cα contacts (8 Å, |Δi|>4): 58; chains: 1; bounding box: 37×23×38 Å

Nearest PDB structures (foldseek):
  2ckz-assembly2_C  TM=7.224E-01  e=6.721E-01  Saccharomyces cerevisiae
  1pqv-assembly1_D  TM=6.074E-01  e=4.105E+00  Saccharomyces cerevisiae